Protein AF-A0A829PMG1-F1 (afdb_monomer_lite)

Radius of gyration: 17.25 Å; chains: 1; bounding box: 32×35×52 Å

Sequence (67 aa):
MVSITTETHQGTFSANGTTPAKVLVVDDESNIVELLSVSLKFQGFDVYTADSGAAALDLARTVRPTR

Foldseek 3Di:
DDDDDPPPPPPPPPPPVDQAAEEEAEALDVVVQVVVQVVVVVVVHRYHYDNDPVRSVVVCVVRVGDD

Organism: NCBI:txid1335410

pLDDT: mean 80.61, std 21.24, range [35.97, 97.19]

Structure (mmCIF, N/CA/C/O backbone):
data_AF-A0A829PMG1-F1
#
_entry.id   AF-A0A829PMG1-F1
#
loop_
_atom_site.group_PDB
_atom_site.id
_atom_site.type_symbol
_atom_site.label_atom_id
_atom_site.label_alt_id
_atom_site.label_comp_id
_atom_site.label_asym_id
_atom_site.label_entity_id
_atom_site.label_seq_id
_atom_site.pdbx_PDB_ins_code
_atom_site.Cartn_x
_atom_site.Cartn_y
_atom_site.Cartn_z
_atom_site.occupancy
_atom_site.B_iso_or_equiv
_atom_site.auth_seq_id
_atom_site.auth_comp_id
_atom_site.auth_asym_id
_atom_site.auth_atom_id
_atom_site.pdbx_PDB_model_num
ATOM 1 N N . MET A 1 1 ? -5.142 28.729 38.566 1.00 47.38 1 MET A N 1
ATOM 2 C CA . MET A 1 1 ? -5.483 27.300 38.405 1.00 47.38 1 MET A CA 1
ATOM 3 C C . MET A 1 1 ? -6.201 27.165 37.078 1.00 47.38 1 MET A C 1
ATOM 5 O O . MET A 1 1 ? -7.252 27.769 36.925 1.00 47.38 1 MET A O 1
ATOM 9 N 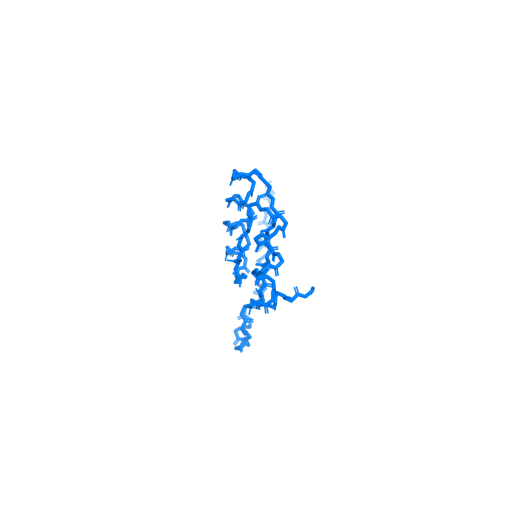N . VAL A 1 2 ? -5.587 26.502 36.100 1.00 38.84 2 VAL A N 1
ATOM 10 C CA . VAL A 1 2 ? -6.188 26.282 34.778 1.00 38.84 2 VAL A CA 1
ATOM 11 C C . VAL A 1 2 ? -6.869 24.920 34.827 1.00 38.84 2 VAL A C 1
ATOM 13 O O . VAL A 1 2 ? -6.191 23.905 34.959 1.00 38.84 2 VAL A O 1
ATOM 16 N N . SER A 1 3 ? -8.198 24.905 34.794 1.00 35.97 3 SER A N 1
ATOM 17 C CA . SER A 1 3 ? -8.976 23.672 34.686 1.00 35.97 3 SER A CA 1
ATOM 18 C C . SER A 1 3 ? -9.004 23.253 33.222 1.00 35.97 3 SER A C 1
ATOM 20 O O . SER A 1 3 ? -9.666 23.891 32.408 1.00 35.97 3 SER A O 1
ATOM 22 N N . ILE A 1 4 ? -8.254 22.208 32.877 1.00 49.94 4 ILE A N 1
ATOM 23 C CA . ILE A 1 4 ? -8.380 21.543 31.580 1.00 49.94 4 ILE A CA 1
ATOM 24 C C . ILE A 1 4 ? -9.553 20.561 31.648 1.00 49.94 4 ILE A C 1
ATOM 26 O O . ILE A 1 4 ? -9.449 19.477 32.215 1.00 49.94 4 ILE A O 1
ATOM 30 N N . THR A 1 5 ? -10.698 20.950 31.097 1.00 46.12 5 THR A N 1
ATOM 31 C CA . THR A 1 5 ? -11.798 20.018 30.840 1.00 46.12 5 THR A CA 1
ATOM 32 C C . THR A 1 5 ? -11.410 19.193 29.619 1.00 46.12 5 THR A C 1
ATOM 34 O O . THR A 1 5 ? -11.384 19.705 28.503 1.00 46.12 5 THR A O 1
ATOM 37 N N . THR A 1 6 ? -11.051 17.927 29.818 1.00 49.12 6 THR A N 1
ATOM 38 C CA . THR A 1 6 ? -10.874 16.978 28.720 1.00 49.12 6 THR A CA 1
ATOM 39 C C . THR A 1 6 ? -12.248 16.626 28.157 1.00 49.12 6 THR A C 1
ATOM 41 O O . THR A 1 6 ? -12.929 15.718 28.632 1.00 49.12 6 THR A O 1
ATOM 44 N N . GLU A 1 7 ? -12.677 17.358 27.129 1.00 44.12 7 GLU A N 1
ATOM 45 C CA . GLU A 1 7 ? -13.759 16.904 26.261 1.00 44.12 7 GLU A CA 1
ATOM 46 C C . GLU A 1 7 ? -13.294 15.618 25.581 1.00 44.12 7 GLU A C 1
ATOM 48 O O . GLU A 1 7 ? -12.507 15.607 24.635 1.00 44.12 7 GLU A O 1
ATOM 53 N N . THR A 1 8 ? -13.743 14.495 26.133 1.00 48.94 8 THR A N 1
ATOM 54 C CA . THR A 1 8 ? -13.540 13.192 25.522 1.00 48.94 8 THR A CA 1
ATOM 55 C C . THR A 1 8 ? -14.455 13.155 24.306 1.00 48.94 8 THR A C 1
ATOM 57 O O . THR A 1 8 ? -15.641 12.853 24.431 1.00 48.94 8 THR A O 1
ATOM 60 N N . HIS A 1 9 ? -13.926 13.490 23.128 1.00 44.91 9 HIS A N 1
ATOM 61 C CA . HIS A 1 9 ? -14.593 13.204 21.862 1.00 44.91 9 HIS A CA 1
ATOM 62 C C . HIS A 1 9 ? -14.557 11.682 21.663 1.00 44.91 9 HIS A C 1
ATOM 64 O O . HIS A 1 9 ? -13.727 11.141 20.936 1.00 44.91 9 HIS A O 1
ATOM 70 N N . GLN A 1 10 ? -15.420 10.970 22.397 1.00 47.16 10 GLN A N 1
ATOM 71 C CA . GLN A 1 10 ? -15.725 9.568 22.147 1.00 47.16 10 GLN A CA 1
ATOM 72 C C . GLN A 1 10 ? -16.512 9.524 20.842 1.00 47.16 10 GLN A C 1
ATOM 74 O O . GLN A 1 10 ? -17.741 9.490 20.838 1.00 47.16 10 GLN A O 1
ATOM 79 N N . GLY A 1 11 ? -15.789 9.572 19.722 1.00 40.28 11 GLY A N 1
ATOM 80 C CA . GLY A 1 11 ? -16.315 9.102 18.456 1.00 40.28 11 GLY A CA 1
ATOM 81 C C . GLY A 1 11 ? -16.764 7.667 18.680 1.00 40.28 11 GLY A C 1
ATOM 82 O O . GLY A 1 11 ? -15.949 6.777 18.907 1.00 40.28 11 GLY A O 1
ATOM 83 N N . THR A 1 12 ? -18.074 7.463 18.710 1.00 38.84 12 THR A N 1
ATOM 84 C CA . THR A 1 12 ? -18.712 6.155 18.734 1.00 38.84 12 THR A CA 1
ATOM 85 C C . THR A 1 12 ? -18.101 5.291 17.636 1.00 38.84 12 THR A C 1
ATOM 87 O O . THR A 1 12 ? -18.408 5.493 16.461 1.00 38.84 12 THR A O 1
ATOM 90 N N . PHE A 1 13 ? -17.264 4.315 17.997 1.00 53.56 13 PHE A N 1
ATOM 91 C CA . PHE A 1 13 ? -16.930 3.208 17.108 1.00 53.56 13 PHE A CA 1
ATOM 92 C C . PHE A 1 13 ? -18.188 2.353 16.970 1.00 53.56 13 PHE A C 1
ATOM 94 O O . PHE A 1 13 ? -18.355 1.331 17.632 1.00 53.56 13 PHE A O 1
ATOM 101 N N . SER A 1 14 ? -19.125 2.812 16.139 1.00 49.62 14 SER A N 1
ATOM 102 C CA . SER A 1 14 ? -20.154 1.931 15.614 1.00 49.62 14 SER A CA 1
ATOM 103 C C . SER A 1 14 ? -19.421 0.891 14.785 1.00 49.62 14 SER A C 1
ATOM 105 O O . SER A 1 14 ? -19.056 1.146 13.639 1.00 49.62 14 SER A O 1
ATOM 107 N N . ALA A 1 15 ? -19.209 -0.283 15.372 1.00 54.75 15 ALA A N 1
ATOM 108 C CA . ALA A 1 15 ? -18.959 -1.518 14.651 1.00 54.75 15 ALA A CA 1
ATOM 109 C C . ALA A 1 15 ? -20.218 -1.881 13.840 1.00 54.75 15 ALA A C 1
ATOM 111 O O . ALA A 1 15 ? -20.842 -2.918 14.037 1.00 54.75 15 ALA A O 1
ATOM 112 N N . ASN A 1 16 ? -20.621 -1.002 12.921 1.00 47.28 16 ASN A N 1
ATOM 113 C CA . ASN A 1 16 ? -21.352 -1.425 11.744 1.00 47.28 16 ASN A CA 1
ATOM 114 C C . ASN A 1 16 ? -20.389 -2.370 11.036 1.00 47.28 16 ASN A C 1
ATOM 116 O O . ASN A 1 16 ? -19.278 -1.936 10.740 1.00 47.28 16 ASN A O 1
ATOM 120 N N . GLY A 1 17 ? -20.767 -3.636 10.839 1.00 53.91 17 GLY A N 1
ATOM 121 C CA . GLY A 1 17 ? -19.956 -4.690 10.213 1.00 53.91 17 GLY A CA 1
ATOM 122 C C . GLY A 1 17 ? -19.544 -4.361 8.775 1.00 53.91 17 GLY A C 1
ATOM 123 O O . GLY A 1 17 ? -19.991 -4.991 7.825 1.00 53.91 17 GLY A O 1
ATOM 124 N N . THR A 1 18 ? -18.709 -3.342 8.630 1.00 65.00 18 THR A N 1
ATOM 125 C CA . THR A 1 18 ? -18.277 -2.728 7.387 1.00 65.00 18 THR A CA 1
ATOM 126 C C . THR A 1 18 ? -16.881 -3.250 7.147 1.00 65.00 18 THR A C 1
ATOM 128 O O . THR A 1 18 ? -15.985 -3.040 7.965 1.00 65.00 18 THR A O 1
ATOM 131 N N . THR A 1 19 ? -16.710 -3.994 6.060 1.00 74.25 19 THR A N 1
ATOM 132 C CA . THR A 1 19 ? -15.390 -4.449 5.633 1.00 74.25 19 THR A CA 1
ATOM 133 C C . THR A 1 19 ? -14.458 -3.237 5.546 1.00 74.25 19 THR A C 1
ATOM 135 O O . THR A 1 19 ? -14.862 -2.226 4.963 1.00 74.25 19 THR A O 1
ATOM 138 N N . PRO A 1 20 ? -13.247 -3.309 6.126 1.00 82.88 20 PRO A N 1
ATOM 139 C CA . PRO A 1 20 ? -12.293 -2.212 6.061 1.00 82.88 20 PRO A CA 1
ATOM 140 C C . PRO A 1 20 ? -12.044 -1.820 4.603 1.00 82.88 20 PRO A C 1
ATOM 142 O O . PRO A 1 20 ? -11.912 -2.679 3.726 1.00 82.88 20 PRO A O 1
ATOM 145 N N . ALA A 1 21 ? -12.036 -0.514 4.333 1.0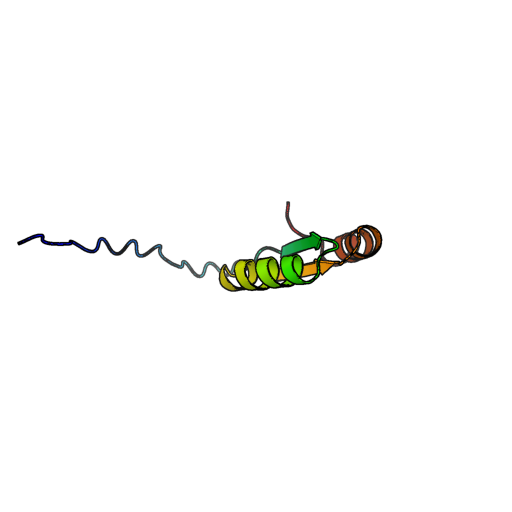0 91.19 21 ALA A N 1
ATOM 146 C CA . ALA A 1 21 ? -11.807 -0.006 2.988 1.00 91.19 21 ALA A CA 1
ATOM 147 C C . ALA A 1 21 ? -10.400 -0.397 2.516 1.00 91.19 21 ALA A C 1
ATOM 149 O O . ALA A 1 21 ? -9.439 -0.376 3.291 1.00 91.19 21 ALA A O 1
ATOM 150 N N . LYS A 1 22 ? -10.293 -0.771 1.240 1.00 94.19 22 LYS A N 1
ATOM 151 C CA . LYS A 1 22 ? -9.046 -1.254 0.645 1.00 94.19 22 LYS A CA 1
ATOM 152 C C . LYS A 1 22 ? -8.259 -0.094 0.060 1.00 94.19 22 LYS A C 1
ATOM 154 O O . LYS A 1 22 ? -8.786 0.617 -0.796 1.00 94.19 22 LYS A O 1
ATOM 159 N N . VAL A 1 23 ? -6.998 0.042 0.454 1.00 95.12 23 VAL A N 1
ATOM 160 C CA . VAL A 1 23 ? -6.094 1.104 -0.005 1.00 95.12 23 VAL A CA 1
ATOM 161 C C . VAL A 1 23 ? -4.857 0.485 -0.645 1.00 95.12 23 VAL A C 1
ATOM 163 O O . VAL A 1 23 ? -4.267 -0.435 -0.085 1.00 95.12 23 VAL A O 1
ATOM 166 N N . LEU A 1 24 ? -4.460 0.989 -1.815 1.00 96.44 24 LEU A N 1
ATOM 167 C CA . LEU A 1 24 ? -3.217 0.618 -2.492 1.00 96.44 24 LEU A CA 1
ATOM 168 C C . LEU A 1 24 ? -2.243 1.799 -2.440 1.00 96.44 24 LEU A C 1
ATOM 170 O O . LEU A 1 24 ? -2.510 2.838 -3.040 1.00 96.44 24 LEU A O 1
ATOM 174 N N . VAL A 1 25 ? -1.127 1.629 -1.735 1.00 95.94 25 VAL A N 1
ATOM 175 C CA . VAL A 1 25 ? -0.028 2.601 -1.673 1.00 95.94 25 VAL A CA 1
ATOM 176 C C . VAL A 1 25 ? 0.993 2.255 -2.752 1.00 95.94 25 VAL A C 1
ATOM 178 O O . VAL A 1 25 ? 1.412 1.100 -2.852 1.00 95.94 25 VAL A O 1
ATOM 181 N N . VAL A 1 26 ? 1.374 3.242 -3.563 1.00 96.12 26 VAL A N 1
ATOM 182 C CA . VAL A 1 26 ? 2.331 3.078 -4.664 1.00 96.12 26 VAL A CA 1
ATOM 183 C C . VAL A 1 26 ? 3.389 4.156 -4.546 1.00 96.12 26 VAL A C 1
ATOM 185 O O . VAL A 1 26 ? 3.078 5.330 -4.735 1.00 96.12 26 VAL A O 1
ATOM 188 N N . ASP A 1 27 ? 4.607 3.747 -4.225 1.00 96.19 27 ASP A N 1
ATOM 189 C CA . ASP A 1 27 ? 5.755 4.635 -4.059 1.00 96.19 27 ASP A CA 1
ATOM 190 C C . ASP A 1 27 ? 7.035 3.811 -4.277 1.00 96.19 27 ASP A C 1
ATOM 192 O O . ASP A 1 27 ? 7.066 2.636 -3.905 1.00 96.19 27 ASP A O 1
ATOM 196 N N . ASP A 1 28 ? 8.051 4.374 -4.930 1.00 95.12 28 ASP A N 1
ATOM 197 C CA . ASP A 1 28 ? 9.323 3.696 -5.211 1.00 95.12 28 ASP A CA 1
AT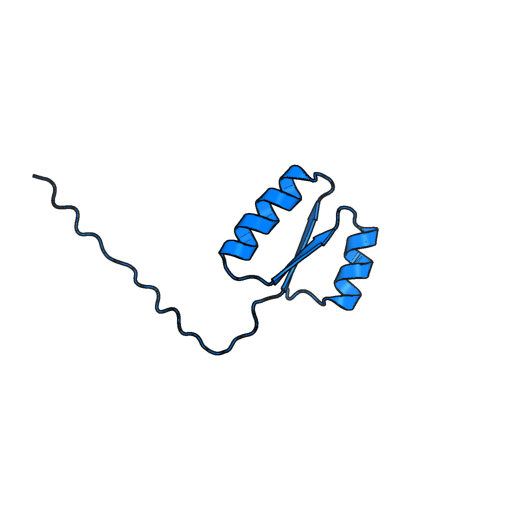OM 198 C C . ASP A 1 28 ? 10.293 3.724 -4.018 1.00 95.12 28 ASP A C 1
ATOM 200 O O . ASP A 1 28 ? 11.275 2.975 -3.990 1.00 95.12 28 ASP A O 1
ATOM 204 N N . GLU A 1 29 ? 9.995 4.520 -2.989 1.00 97.19 29 GLU A N 1
ATOM 205 C CA . GLU A 1 29 ? 10.780 4.612 -1.766 1.00 97.19 29 GLU A CA 1
ATOM 206 C C . GLU A 1 29 ? 10.212 3.711 -0.646 1.00 97.19 29 GLU A C 1
ATOM 208 O O . GLU A 1 29 ? 9.156 3.954 -0.053 1.00 97.19 29 GLU A O 1
ATOM 213 N N . SER A 1 30 ? 10.944 2.647 -0.289 1.00 93.44 30 SER A N 1
ATOM 214 C CA . SER A 1 30 ? 10.464 1.619 0.655 1.00 93.44 30 SER A CA 1
ATOM 215 C C . SER A 1 30 ? 10.162 2.142 2.067 1.00 93.44 30 SER A C 1
ATOM 217 O O . SER A 1 30 ? 9.251 1.655 2.735 1.00 93.44 30 SER A O 1
ATOM 219 N N . ASN A 1 31 ? 10.918 3.139 2.529 1.00 95.62 31 ASN A N 1
ATOM 220 C CA . ASN A 1 31 ? 10.699 3.836 3.803 1.00 95.62 31 ASN A CA 1
ATOM 221 C C . ASN A 1 31 ? 9.350 4.579 3.831 1.00 95.62 31 ASN A C 1
ATOM 223 O O . ASN A 1 31 ? 8.662 4.559 4.854 1.00 95.62 31 ASN A O 1
ATOM 227 N N . ILE A 1 32 ? 8.956 5.210 2.721 1.00 95.81 32 ILE A N 1
ATOM 228 C CA . ILE A 1 32 ? 7.673 5.908 2.596 1.00 95.81 32 ILE A CA 1
ATOM 229 C C . ILE A 1 32 ? 6.527 4.898 2.580 1.00 95.81 32 ILE A C 1
ATOM 231 O O . ILE A 1 32 ? 5.564 5.049 3.340 1.00 95.81 32 ILE A O 1
ATOM 235 N N . VAL A 1 33 ? 6.660 3.825 1.794 1.00 96.38 33 VAL A N 1
ATOM 236 C CA . VAL A 1 33 ? 5.678 2.731 1.749 1.00 96.38 33 VAL A CA 1
ATOM 237 C C . VAL A 1 33 ? 5.423 2.157 3.142 1.00 96.38 33 VAL A C 1
ATOM 239 O O . VAL A 1 33 ? 4.265 1.974 3.528 1.00 96.38 33 VAL A O 1
ATOM 242 N N . GLU A 1 34 ? 6.476 1.891 3.918 1.00 95.75 34 GLU A N 1
ATOM 243 C CA . GLU A 1 34 ? 6.357 1.336 5.268 1.00 95.75 34 GLU A CA 1
ATOM 244 C C . GLU A 1 34 ? 5.636 2.299 6.222 1.00 95.75 34 GLU A C 1
ATOM 246 O O . GLU A 1 34 ? 4.670 1.905 6.885 1.00 95.75 34 GLU A O 1
ATOM 251 N N . LEU A 1 35 ? 6.034 3.576 6.235 1.00 96.88 35 LEU A N 1
ATOM 252 C CA . LEU A 1 35 ? 5.417 4.605 7.076 1.00 96.88 35 LEU A CA 1
ATOM 253 C C . LEU A 1 35 ? 3.914 4.760 6.790 1.00 96.88 35 LEU A C 1
ATOM 255 O O . LEU A 1 35 ? 3.091 4.766 7.717 1.00 96.88 35 LEU A O 1
ATOM 259 N N . LEU A 1 36 ? 3.545 4.869 5.511 1.00 96.81 36 LEU A N 1
ATOM 260 C CA . LEU A 1 36 ? 2.149 4.993 5.089 1.00 96.81 36 LEU A CA 1
ATOM 261 C C . LEU A 1 36 ? 1.353 3.729 5.419 1.00 96.81 36 LEU A C 1
ATOM 263 O O . LEU A 1 36 ? 0.231 3.819 5.922 1.00 96.81 36 LEU A O 1
ATOM 267 N N . SER A 1 37 ? 1.947 2.554 5.210 1.00 95.81 37 SER A N 1
ATOM 268 C CA . SER A 1 37 ? 1.304 1.273 5.504 1.00 95.81 37 SER A CA 1
ATOM 269 C C . SER A 1 37 ? 0.964 1.121 6.978 1.00 95.81 37 SER A C 1
ATOM 271 O O . SER A 1 37 ? -0.155 0.729 7.307 1.00 95.81 37 SER A O 1
ATOM 273 N N . VAL A 1 38 ? 1.901 1.444 7.874 1.00 96.44 38 VAL A N 1
ATOM 274 C CA . VAL A 1 38 ? 1.668 1.387 9.324 1.00 96.44 38 VAL A CA 1
ATOM 275 C C . VAL A 1 38 ? 0.563 2.364 9.726 1.00 96.44 38 VAL A C 1
ATOM 277 O O . VAL A 1 38 ? -0.374 1.980 10.427 1.00 96.44 38 VAL A O 1
ATOM 280 N N . SER A 1 39 ? 0.629 3.601 9.231 1.00 96.81 39 SER A N 1
ATOM 281 C CA . SER A 1 39 ? -0.327 4.660 9.573 1.00 96.81 39 SER A CA 1
ATOM 282 C C . SER A 1 39 ? -1.757 4.329 9.133 1.00 96.81 39 SER A C 1
ATOM 284 O O . SER A 1 39 ? -2.701 4.516 9.900 1.00 96.81 39 SER A O 1
ATOM 286 N N . LEU A 1 40 ? -1.930 3.807 7.916 1.00 95.00 40 LEU A N 1
ATOM 287 C CA . LEU A 1 40 ? -3.238 3.444 7.361 1.00 95.00 40 LEU A CA 1
ATOM 288 C C . LEU A 1 40 ? -3.805 2.170 8.001 1.00 95.00 40 LEU A C 1
ATOM 290 O O . LEU A 1 40 ? -4.993 2.115 8.317 1.00 95.00 40 LEU A O 1
ATOM 294 N N . LYS A 1 41 ? -2.967 1.163 8.275 1.00 94.56 41 LYS A N 1
ATOM 295 C CA . LYS A 1 41 ? -3.405 -0.031 9.017 1.00 94.56 41 LYS A CA 1
ATOM 296 C C . LYS A 1 41 ? -3.878 0.331 10.422 1.00 94.56 41 LYS A C 1
ATOM 298 O O . LYS A 1 41 ? -4.897 -0.186 10.869 1.00 94.56 41 LYS A O 1
ATOM 303 N N . PHE A 1 42 ? -3.190 1.255 11.097 1.00 94.81 42 PHE A N 1
ATOM 304 C CA . PHE A 1 42 ? -3.598 1.743 12.417 1.00 94.81 42 PHE A CA 1
ATOM 305 C C . PHE A 1 42 ? -4.959 2.460 12.393 1.00 94.81 42 PHE A C 1
ATOM 307 O O . PHE A 1 42 ? -5.710 2.393 13.361 1.00 94.81 42 PHE A O 1
ATOM 314 N N . GLN A 1 43 ? -5.310 3.092 11.271 1.00 93.69 43 GLN A N 1
ATOM 315 C CA . GLN A 1 43 ? -6.627 3.701 11.048 1.00 93.69 43 GLN A CA 1
ATOM 316 C C . GLN A 1 43 ? -7.717 2.684 10.659 1.00 93.69 43 GLN A C 1
ATOM 318 O O . GLN A 1 43 ? -8.875 3.063 10.501 1.00 93.69 43 GLN A O 1
ATOM 323 N N . GLY A 1 44 ? -7.373 1.398 10.526 1.00 92.00 44 GLY A N 1
ATOM 324 C CA . GLY A 1 44 ? -8.321 0.323 10.239 1.00 92.00 44 GLY A CA 1
ATOM 325 C C . GLY A 1 44 ? -8.565 0.058 8.753 1.00 92.00 44 GLY A C 1
ATOM 326 O O . GLY A 1 44 ? -9.571 -0.561 8.418 1.00 92.00 44 GLY A O 1
ATOM 327 N N . PHE A 1 45 ? -7.681 0.505 7.858 1.00 94.31 45 PHE A N 1
ATOM 328 C CA . PHE A 1 45 ? -7.751 0.167 6.432 1.00 94.31 45 PHE A CA 1
ATOM 329 C C . PHE A 1 45 ? -7.123 -1.203 6.128 1.00 94.31 45 PHE A C 1
ATOM 331 O O . PHE A 1 45 ? -6.186 -1.638 6.801 1.00 94.31 45 PHE A O 1
ATOM 338 N N . ASP A 1 46 ? -7.599 -1.851 5.062 1.00 94.31 46 ASP A N 1
ATOM 339 C CA . ASP A 1 46 ? -6.943 -3.012 4.451 1.00 94.31 46 ASP A CA 1
ATOM 340 C C . ASP A 1 46 ? -5.936 -2.515 3.403 1.00 94.31 46 ASP A C 1
ATOM 342 O O . ASP A 1 46 ? -6.317 -2.012 2.344 1.00 94.31 46 ASP A O 1
ATOM 346 N N . VAL A 1 47 ? -4.645 -2.568 3.735 1.00 95.25 47 VAL A N 1
ATOM 347 C CA . VAL A 1 47 ? -3.593 -1.873 2.979 1.00 95.25 47 VAL A CA 1
ATOM 348 C C . VAL A 1 47 ? -2.752 -2.843 2.161 1.00 95.25 47 VAL A C 1
ATOM 350 O O . VAL A 1 47 ? -2.165 -3.785 2.696 1.00 95.25 47 VAL A O 1
ATOM 353 N N . TYR A 1 48 ? -2.619 -2.518 0.881 1.00 96.50 48 TYR A N 1
ATOM 354 C CA . TYR A 1 48 ? -1.792 -3.182 -0.113 1.00 96.50 48 TYR A CA 1
ATOM 355 C C . TYR A 1 48 ? -0.710 -2.214 -0.589 1.00 96.50 48 TYR A C 1
ATOM 357 O O . TYR A 1 48 ? -0.928 -1.004 -0.632 1.00 96.50 48 TYR A O 1
ATOM 365 N N . THR A 1 49 ? 0.452 -2.736 -0.964 1.00 96.88 49 THR A N 1
ATOM 366 C CA . THR A 1 49 ? 1.614 -1.923 -1.339 1.00 96.88 49 THR A CA 1
ATOM 367 C C . THR A 1 49 ? 2.196 -2.384 -2.663 1.00 96.88 49 THR A C 1
ATOM 369 O O . THR A 1 49 ? 2.230 -3.584 -2.935 1.00 96.88 49 THR A O 1
ATOM 372 N N . ALA A 1 50 ? 2.704 -1.444 -3.448 1.00 96.31 50 ALA A N 1
ATOM 373 C CA . ALA A 1 50 ? 3.508 -1.707 -4.630 1.00 96.31 50 ALA A CA 1
ATOM 374 C C . ALA A 1 50 ? 4.681 -0.720 -4.686 1.00 96.31 50 ALA A C 1
ATOM 376 O O . ALA A 1 50 ? 4.514 0.452 -4.363 1.00 96.31 50 ALA A O 1
ATOM 377 N N . ASP A 1 51 ? 5.840 -1.203 -5.121 1.00 94.38 51 ASP A N 1
ATOM 378 C CA . ASP A 1 51 ? 7.089 -0.438 -5.265 1.00 94.38 51 ASP A CA 1
ATOM 379 C C . ASP A 1 51 ? 7.260 0.187 -6.662 1.00 94.38 51 ASP A C 1
ATOM 381 O O . ASP A 1 51 ? 8.259 0.828 -6.976 1.00 94.38 51 ASP A O 1
ATOM 385 N N . SER A 1 52 ? 6.303 -0.061 -7.555 1.00 94.44 52 SER A N 1
ATOM 386 C CA . SER A 1 52 ? 6.371 0.348 -8.949 1.00 94.44 52 SER A CA 1
ATOM 387 C C . SER A 1 52 ? 4.979 0.428 -9.562 1.00 94.44 52 SER A C 1
ATOM 389 O O . SER A 1 52 ? 4.048 -0.281 -9.170 1.00 94.44 52 SER A O 1
ATOM 391 N N . GLY A 1 53 ? 4.833 1.266 -10.591 1.00 94.31 53 GLY A N 1
ATOM 392 C CA . GLY A 1 53 ? 3.563 1.417 -11.304 1.00 94.31 53 GLY A CA 1
ATOM 393 C C . GLY A 1 53 ? 3.080 0.123 -11.971 1.00 94.31 53 GLY A C 1
ATOM 394 O O . GLY A 1 53 ? 1.881 -0.142 -11.996 1.00 94.31 53 GLY A O 1
ATOM 395 N N . ALA A 1 54 ? 3.996 -0.712 -12.475 1.00 95.94 54 ALA A N 1
ATOM 396 C CA . ALA A 1 54 ? 3.643 -1.998 -13.078 1.00 95.94 54 ALA A CA 1
ATOM 397 C C . ALA A 1 54 ? 3.0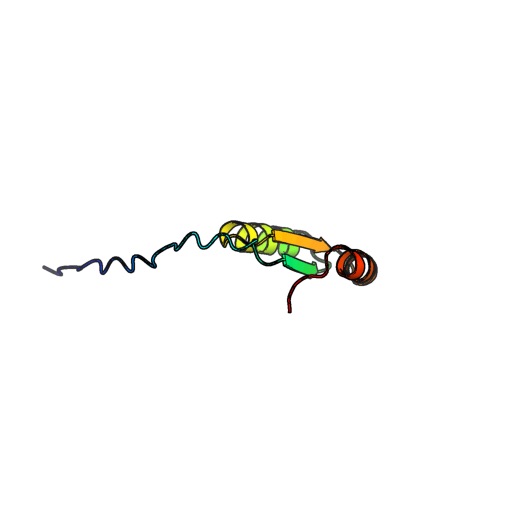44 -2.957 -12.036 1.00 95.94 54 ALA A C 1
ATOM 399 O O . ALA A 1 54 ? 1.925 -3.437 -12.221 1.00 95.94 54 ALA A O 1
ATOM 400 N N . ALA A 1 55 ? 3.734 -3.144 -10.904 1.00 94.81 55 ALA A N 1
ATOM 401 C CA . ALA A 1 55 ? 3.230 -3.950 -9.796 1.00 94.81 55 ALA A CA 1
ATOM 402 C C . ALA A 1 55 ? 1.903 -3.398 -9.249 1.00 94.81 55 ALA A C 1
ATOM 404 O O . ALA A 1 55 ? 0.981 -4.159 -8.955 1.00 94.81 55 ALA A O 1
ATOM 405 N N . ALA A 1 56 ? 1.765 -2.071 -9.179 1.00 95.38 56 ALA A N 1
ATOM 406 C CA . ALA A 1 56 ? 0.539 -1.420 -8.739 1.00 95.38 56 ALA A CA 1
ATOM 407 C C . ALA A 1 56 ? -0.651 -1.707 -9.657 1.00 95.38 56 ALA A C 1
ATOM 409 O O . ALA A 1 56 ? -1.743 -1.986 -9.170 1.00 95.38 56 ALA A O 1
ATOM 410 N N . LEU A 1 57 ? -0.462 -1.655 -10.978 1.00 95.88 57 LEU A N 1
ATOM 411 C CA . LEU A 1 57 ? -1.530 -1.939 -11.938 1.00 95.88 57 LEU A CA 1
ATOM 412 C C . LEU A 1 57 ? -1.991 -3.397 -11.860 1.00 95.88 57 LEU A C 1
ATOM 414 O O . LEU A 1 57 ? -3.197 -3.661 -11.898 1.00 95.88 57 LEU A O 1
ATOM 418 N N . ASP A 1 58 ? -1.057 -4.334 -11.713 1.00 95.56 58 ASP A N 1
ATOM 419 C CA . ASP A 1 58 ? -1.380 -5.752 -11.550 1.00 95.56 58 ASP A CA 1
ATOM 420 C C . ASP A 1 58 ? -2.123 -6.010 -10.233 1.00 95.56 58 ASP A C 1
ATOM 422 O O . ASP A 1 58 ? -3.143 -6.713 -10.203 1.00 95.56 58 ASP A O 1
ATOM 426 N N . LEU A 1 59 ? -1.690 -5.359 -9.153 1.00 94.69 59 LEU A N 1
ATOM 427 C CA . LEU A 1 59 ? -2.327 -5.479 -7.850 1.00 94.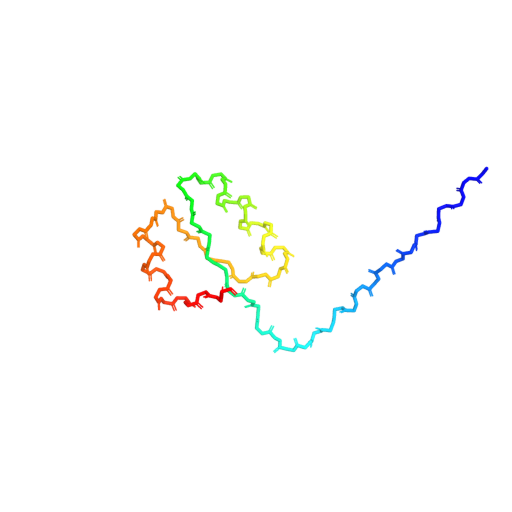69 59 LEU A CA 1
ATOM 428 C C . LEU A 1 59 ? -3.708 -4.811 -7.824 1.00 94.69 59 LEU A C 1
ATOM 430 O O . LEU A 1 59 ? -4.664 -5.396 -7.316 1.00 94.69 59 LEU A O 1
ATOM 434 N N . ALA A 1 60 ? -3.866 -3.644 -8.450 1.00 94.25 60 ALA A N 1
ATOM 435 C CA . ALA A 1 60 ? -5.132 -2.917 -8.528 1.00 94.25 60 ALA A CA 1
ATOM 436 C C . ALA A 1 60 ? -6.236 -3.723 -9.230 1.00 94.25 60 ALA A C 1
ATOM 438 O O . ALA A 1 60 ? -7.394 -3.682 -8.805 1.00 94.25 60 ALA A O 1
ATOM 439 N N . ARG A 1 61 ? -5.892 -4.503 -10.266 1.00 93.94 61 ARG A N 1
ATOM 440 C CA . ARG A 1 61 ? -6.839 -5.392 -10.969 1.00 93.94 61 ARG A CA 1
ATOM 441 C C . ARG A 1 61 ? -7.393 -6.495 -10.066 1.00 93.94 61 ARG A C 1
ATOM 443 O O . ARG A 1 61 ? -8.552 -6.883 -10.222 1.00 93.94 61 ARG A O 1
ATOM 450 N N . THR A 1 62 ? -6.572 -6.971 -9.134 1.00 90.88 62 THR A N 1
ATOM 451 C CA . THR A 1 62 ? -6.8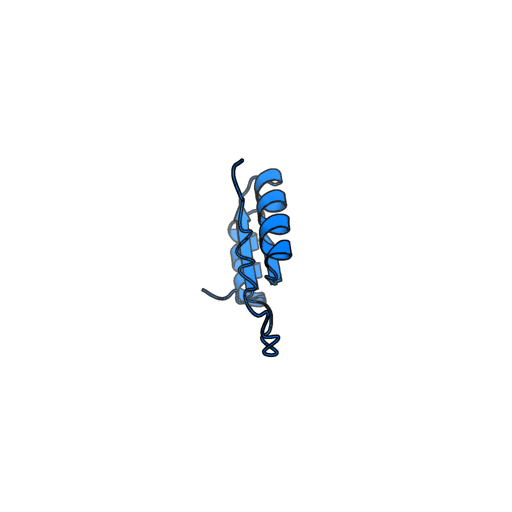96 -8.079 -8.227 1.00 90.88 62 THR A CA 1
ATOM 452 C C . THR A 1 62 ? -7.601 -7.580 -6.968 1.00 90.88 62 THR A C 1
ATOM 454 O O . THR A 1 62 ? -8.656 -8.083 -6.589 1.00 90.88 62 THR A O 1
ATOM 457 N N . VAL A 1 63 ? -7.036 -6.553 -6.337 1.00 90.06 63 VAL A N 1
ATOM 458 C CA . VAL A 1 63 ? -7.483 -6.013 -5.048 1.00 90.06 63 VAL A CA 1
ATOM 459 C C . VAL A 1 63 ? -8.742 -5.167 -5.197 1.00 90.06 63 VAL A C 1
ATOM 461 O O . VAL A 1 63 ? -9.605 -5.209 -4.313 1.00 90.06 63 VAL A O 1
ATOM 464 N N . ARG A 1 64 ? -8.852 -4.435 -6.317 1.00 88.56 64 ARG A N 1
ATOM 465 C CA . ARG A 1 64 ? -9.885 -3.422 -6.576 1.00 88.56 64 ARG A CA 1
ATOM 466 C C . ARG A 1 64 ? -10.008 -2.447 -5.398 1.00 88.56 64 ARG A C 1
ATOM 468 O O . ARG A 1 64 ? -11.045 -2.440 -4.730 1.00 88.56 64 ARG A O 1
ATOM 475 N N . PRO A 1 65 ? -8.942 -1.678 -5.100 1.00 81.00 65 PRO A N 1
ATOM 476 C CA . PRO A 1 65 ? -8.977 -0.693 -4.028 1.00 81.00 65 PRO A CA 1
ATOM 477 C C . PRO A 1 65 ? -10.103 0.315 -4.280 1.00 81.00 65 PRO A C 1
ATOM 479 O O . PRO A 1 65 ? -10.407 0.655 -5.427 1.00 81.00 65 PRO A O 1
ATOM 482 N N . THR A 1 66 ? -10.764 0.741 -3.208 1.00 76.75 66 THR A N 1
ATOM 483 C CA . THR A 1 66 ? -11.851 1.720 -3.293 1.00 76.75 66 THR A CA 1
ATOM 484 C C . THR A 1 66 ? -11.279 3.104 -3.591 1.00 76.75 66 THR A C 1
ATOM 486 O O . THR A 1 66 ? -10.167 3.410 -3.165 1.00 76.75 66 THR A O 1
ATOM 489 N N . ARG A 1 67 ? -12.021 3.905 -4.363 1.00 56.59 67 ARG A N 1
ATOM 490 C CA . ARG A 1 67 ? -11.630 5.267 -4.747 1.00 56.59 67 ARG A CA 1
ATOM 491 C C . ARG A 1 67 ? -11.748 6.240 -3.581 1.00 56.59 67 ARG A C 1
ATOM 493 O O . ARG A 1 67 ? -12.728 6.091 -2.820 1.00 56.59 67 ARG A O 1
#

InterPro domains:
  IPR001789 Signal transduction response regulator, receiver domain [PS50110] (22-67)
  IPR011006 CheY-like superfamily [SSF52172] (19-65)

Secondary structure (DSSP, 8-state):
-----------------PPPPEEEEE-S-HHHHHHHHHHHHHTT-EEEEESSHHHHHHHHHHH----